Protein AF-F0WY70-F1 (afdb_monomer)

Foldseek 3Di:
DPPPLDAAPPPPDDDPVLVVLNCLLVVQQCVQLDDDPPDDDVCSNVVSSVVSVVSRVSSNVVVVVVVVVVPPPPPDPPPVPPDDD

pLDDT: mean 80.26, std 12.29, range [38.72, 93.25]

Solvent-accessible surface area (backbone atoms only — not comparable to full-atom values): 5294 Å² total; per-residue (Å²): 128,86,82,76,84,72,78,44,92,66,62,92,65,72,53,87,89,32,43,66,44,39,48,57,26,51,53,44,30,53,71,54,35,57,73,58,92,93,51,91,60,92,55,37,56,60,52,13,44,62,75,31,38,73,35,44,54,52,27,33,56,44,47,52,56,56,52,62,66,65,62,63,70,83,68,74,74,62,75,93,72,65,82,87,128

Nearest PDB structures (foldseek):
  8onz-assembly1_Lh  TM=3.486E-01  e=8.843E+00  Thermochaetoides thermophila DSM 1495

Organism: NCBI:txid890382

Mean predicted aligned error: 10.12 Å

Sequence (85 aa):
MAETYQLSEFFPRVTKECTKVANEFFDCFYTNGKQEKGVEDSDIGNRALQICEKSLRKYNQCIDQSASRREKALTRAPEAYRVRE

Secondary structure (DSSP, 8-state):
-----PPPTTTT---TTTHHHHHHHHHHHHHHHPPPTT---TTHHHHHHHHTHHHHHHHHHHHHHHHHHH----PPPPGGG----

Structure (mmCIF, N/CA/C/O backbone):
data_AF-F0WY70-F1
#
_entry.id   AF-F0WY70-F1
#
loop_
_atom_site.group_PDB
_atom_site.id
_atom_site.type_symbol
_atom_site.label_atom_id
_atom_site.label_alt_id
_atom_site.label_comp_id
_atom_site.label_asym_id
_atom_site.label_entity_id
_atom_site.label_seq_id
_atom_site.pdbx_PDB_ins_code
_atom_site.Cartn_x
_atom_site.Cartn_y
_atom_site.Cartn_z
_atom_site.occupancy
_atom_site.B_iso_or_equiv
_atom_site.auth_seq_id
_atom_site.auth_comp_id
_atom_site.auth_asym_id
_atom_site.auth_atom_id
_atom_site.pdbx_PDB_model_num
ATOM 1 N N . MET A 1 1 ? -21.290 3.068 -9.596 1.00 38.72 1 MET A N 1
ATOM 2 C CA . MET A 1 1 ? -20.349 1.957 -9.835 1.00 38.72 1 MET A CA 1
ATOM 3 C C . MET A 1 1 ? -19.557 1.821 -8.551 1.00 38.72 1 MET A C 1
ATOM 5 O O . MET A 1 1 ? -18.955 2.807 -8.162 1.00 38.72 1 MET A O 1
ATOM 9 N N . ALA A 1 2 ? -19.686 0.717 -7.813 1.00 44.31 2 ALA A N 1
ATOM 10 C CA . ALA A 1 2 ? -18.909 0.542 -6.588 1.00 44.31 2 ALA A CA 1
ATOM 11 C C . ALA A 1 2 ? -17.455 0.299 -7.004 1.00 44.31 2 ALA A C 1
ATOM 13 O O . ALA A 1 2 ? -17.154 -0.735 -7.595 1.00 44.31 2 ALA A O 1
ATOM 14 N N . GLU A 1 3 ? -16.590 1.287 -6.797 1.00 55.28 3 GLU A N 1
ATOM 15 C CA . GLU A 1 3 ? -15.156 1.152 -7.030 1.00 55.28 3 GLU A CA 1
ATOM 16 C C . GLU A 1 3 ? -14.625 0.096 -6.054 1.00 55.28 3 GLU A C 1
ATOM 18 O O . GLU A 1 3 ? -14.546 0.312 -4.847 1.00 55.28 3 GLU A O 1
ATOM 23 N N . THR A 1 4 ? -14.354 -1.105 -6.563 1.00 65.62 4 THR A N 1
ATOM 24 C CA . THR A 1 4 ? -13.786 -2.193 -5.770 1.00 65.62 4 THR A CA 1
ATOM 25 C C . THR A 1 4 ? -12.296 -1.938 -5.596 1.00 65.62 4 THR A C 1
ATOM 27 O O . THR A 1 4 ? -11.513 -2.085 -6.535 1.00 65.62 4 THR A O 1
ATOM 30 N N . TYR A 1 5 ? -11.899 -1.554 -4.385 1.00 76.31 5 TYR A N 1
ATOM 31 C CA . TYR A 1 5 ? -10.505 -1.343 -4.004 1.00 76.31 5 TYR A CA 1
ATOM 32 C C . TYR A 1 5 ? -9.785 -2.681 -3.846 1.00 76.31 5 TYR A C 1
ATOM 34 O O . TYR A 1 5 ? -9.631 -3.202 -2.746 1.00 76.31 5 TYR A O 1
ATOM 42 N N . GLN A 1 6 ? -9.380 -3.269 -4.969 1.00 80.50 6 GLN A N 1
ATOM 43 C CA . GLN A 1 6 ? -8.665 -4.539 -4.986 1.00 80.50 6 GLN A CA 1
ATOM 44 C C . GLN A 1 6 ? -7.152 -4.320 -4.915 1.00 80.50 6 GLN A C 1
ATOM 46 O O . GLN A 1 6 ? -6.580 -3.447 -5.575 1.00 80.50 6 GLN A O 1
ATOM 51 N N . LEU A 1 7 ? -6.496 -5.134 -4.093 1.00 83.19 7 LEU A N 1
ATOM 52 C CA . LEU A 1 7 ? -5.042 -5.246 -4.063 1.00 83.19 7 LEU A CA 1
ATOM 53 C C . LEU A 1 7 ? -4.561 -5.997 -5.310 1.00 83.19 7 LEU A C 1
ATOM 55 O O . LEU A 1 7 ? -5.277 -6.840 -5.847 1.00 83.19 7 LEU A O 1
ATOM 59 N N . SER A 1 8 ? -3.344 -5.693 -5.760 1.00 82.38 8 SER A N 1
ATOM 60 C CA . SER A 1 8 ? -2.685 -6.452 -6.826 1.00 82.38 8 SER A CA 1
ATOM 61 C C . SER A 1 8 ? -2.581 -7.936 -6.454 1.00 82.38 8 SER A C 1
ATOM 63 O O . SER A 1 8 ? -2.326 -8.273 -5.298 1.00 82.38 8 SER A O 1
ATOM 65 N N . GLU A 1 9 ? -2.697 -8.824 -7.441 1.00 82.19 9 GLU A N 1
ATOM 66 C CA . GLU A 1 9 ? -2.567 -10.283 -7.276 1.00 82.19 9 GLU A CA 1
ATOM 67 C C . GLU A 1 9 ? -1.210 -10.708 -6.693 1.00 82.19 9 GLU A C 1
ATOM 69 O O . GLU A 1 9 ? -1.061 -11.793 -6.134 1.00 82.19 9 GLU A O 1
ATOM 74 N N . PHE A 1 10 ? -0.206 -9.837 -6.791 1.00 78.62 10 PHE A N 1
ATOM 75 C CA . PHE A 1 10 ? 1.129 -10.073 -6.255 1.00 78.62 10 PHE A CA 1
ATOM 76 C C . PHE A 1 10 ? 1.296 -9.601 -4.802 1.00 78.62 10 PHE A C 1
ATOM 78 O O . PHE A 1 10 ? 2.383 -9.750 -4.239 1.00 78.62 10 PHE A O 1
ATOM 85 N N . PHE A 1 11 ? 0.265 -9.036 -4.173 1.00 78.12 11 PHE A N 1
ATOM 86 C CA . PHE A 1 11 ? 0.274 -8.689 -2.750 1.00 78.12 11 PHE A CA 1
ATOM 87 C C . PHE A 1 11 ? 0.506 -9.939 -1.870 1.00 78.12 11 PHE A C 1
ATOM 89 O O . PHE A 1 11 ? 0.013 -11.013 -2.210 1.00 78.12 11 PHE A O 1
ATOM 96 N N . PRO A 1 12 ? 1.232 -9.863 -0.732 1.00 74.44 12 PRO A N 1
ATOM 97 C CA . PRO A 1 12 ? 1.897 -8.711 -0.110 1.00 74.44 12 PRO A CA 1
ATOM 98 C C . PRO A 1 12 ? 3.359 -8.538 -0.556 1.00 74.44 12 PRO A C 1
ATOM 100 O O . PRO A 1 12 ? 4.217 -8.140 0.235 1.00 74.44 12 PRO A O 1
ATOM 103 N N . ARG A 1 13 ? 3.712 -8.878 -1.803 1.00 79.12 13 ARG A N 1
ATOM 104 C CA . ARG A 1 13 ? 5.094 -8.695 -2.261 1.00 79.12 13 ARG A CA 1
ATOM 105 C C . ARG A 1 13 ? 5.439 -7.212 -2.340 1.00 79.12 13 ARG A C 1
ATOM 107 O O . ARG A 1 13 ? 4.650 -6.382 -2.787 1.00 79.12 13 ARG A O 1
ATOM 114 N N . VAL A 1 14 ? 6.672 -6.911 -1.952 1.00 81.31 14 VAL A N 1
ATOM 115 C CA . VAL A 1 14 ? 7.292 -5.599 -2.111 1.00 81.31 14 VAL A CA 1
ATOM 116 C C . VAL A 1 14 ? 8.615 -5.814 -2.827 1.00 81.31 14 VAL A C 1
ATOM 118 O O . VAL A 1 14 ? 9.553 -6.399 -2.283 1.00 81.31 14 VAL A O 1
ATOM 121 N N . THR A 1 15 ? 8.683 -5.413 -4.093 1.00 82.31 15 THR A N 1
ATOM 122 C CA . THR A 1 15 ? 9.951 -5.384 -4.825 1.00 82.31 15 THR A CA 1
ATOM 123 C C . THR A 1 15 ? 10.776 -4.191 -4.352 1.00 82.31 15 THR A C 1
ATOM 125 O O . THR A 1 15 ? 10.226 -3.177 -3.927 1.00 82.31 15 THR A O 1
ATOM 128 N N . LYS A 1 16 ? 12.112 -4.296 -4.420 1.00 83.75 16 LYS A N 1
ATOM 129 C CA . LYS A 1 16 ? 13.026 -3.247 -3.923 1.00 83.75 16 LYS A CA 1
ATOM 130 C C . LYS A 1 16 ? 12.738 -1.867 -4.530 1.00 83.75 16 LYS A C 1
ATOM 132 O O . LYS A 1 16 ? 12.938 -0.857 -3.866 1.00 83.75 16 LYS A O 1
ATOM 137 N N . GLU A 1 17 ? 12.262 -1.843 -5.772 1.00 84.94 17 GLU A N 1
ATOM 138 C CA . GLU A 1 17 ? 11.906 -0.632 -6.519 1.00 84.94 17 GLU A CA 1
ATOM 139 C C . GLU A 1 17 ? 10.593 -0.004 -6.018 1.00 84.94 17 GLU A C 1
ATOM 141 O O . GLU A 1 17 ? 10.437 1.214 -6.046 1.00 84.94 17 GLU A O 1
ATOM 146 N N . CYS A 1 18 ? 9.681 -0.819 -5.482 1.00 89.44 18 CYS A N 1
ATOM 147 C CA . CYS A 1 18 ? 8.370 -0.390 -5.001 1.00 89.44 18 CYS A CA 1
ATOM 148 C C . CYS A 1 18 ? 8.310 -0.162 -3.485 1.00 89.44 18 CYS A C 1
ATOM 150 O O . CYS A 1 18 ? 7.258 0.212 -2.973 1.00 89.44 18 CYS A O 1
ATOM 152 N N . THR A 1 19 ? 9.415 -0.335 -2.753 1.00 88.94 19 THR A N 1
ATOM 153 C CA . THR A 1 19 ? 9.455 -0.199 -1.285 1.00 88.94 19 THR A CA 1
ATOM 154 C C . THR A 1 19 ? 8.922 1.144 -0.793 1.00 88.94 19 THR A C 1
ATOM 156 O O . THR A 1 19 ? 8.182 1.187 0.184 1.00 88.94 19 THR A O 1
ATOM 159 N N . LYS A 1 20 ? 9.257 2.247 -1.473 1.00 90.31 20 LYS A N 1
ATOM 160 C CA . LYS A 1 20 ? 8.818 3.585 -1.056 1.00 90.31 20 LYS A CA 1
ATOM 161 C C . LYS A 1 20 ? 7.293 3.732 -1.132 1.00 90.31 20 LYS A C 1
ATOM 163 O O . LYS A 1 20 ? 6.668 4.065 -0.132 1.00 90.31 20 LYS A O 1
ATOM 168 N N . VAL A 1 21 ? 6.707 3.402 -2.287 1.00 91.25 21 VAL A N 1
ATOM 169 C CA . VAL A 1 21 ? 5.250 3.482 -2.496 1.00 91.25 21 VAL A CA 1
ATOM 170 C C . VAL A 1 21 ? 4.488 2.445 -1.670 1.00 91.25 21 VAL A C 1
ATOM 172 O O . VAL A 1 21 ? 3.373 2.713 -1.232 1.00 91.25 21 VAL A O 1
ATOM 175 N N . ALA A 1 22 ? 5.096 1.283 -1.412 1.00 89.69 22 ALA A N 1
ATOM 176 C CA . ALA A 1 22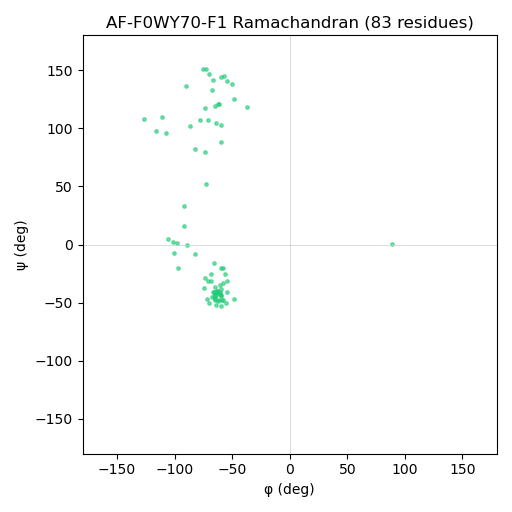 ? 4.544 0.271 -0.522 1.00 89.69 22 ALA A CA 1
ATOM 177 C C . ALA A 1 22 ? 4.473 0.780 0.920 1.00 89.69 22 ALA A C 1
ATOM 179 O O . ALA A 1 22 ? 3.418 0.683 1.535 1.00 89.69 22 ALA A O 1
ATOM 180 N N . ASN A 1 23 ? 5.549 1.378 1.440 1.00 92.06 23 ASN A N 1
ATOM 181 C CA . ASN A 1 23 ? 5.555 1.945 2.788 1.00 92.06 23 ASN A CA 1
ATOM 182 C C . ASN A 1 23 ? 4.506 3.054 2.944 1.00 92.06 23 ASN A C 1
ATOM 184 O O . ASN A 1 23 ? 3.785 3.053 3.932 1.00 92.06 23 ASN A O 1
ATOM 188 N N . GLU A 1 24 ? 4.360 3.947 1.960 1.00 92.38 24 GLU A N 1
ATOM 189 C CA . GLU A 1 24 ? 3.310 4.982 1.976 1.00 92.38 24 GLU A CA 1
ATOM 190 C C . GLU A 1 24 ? 1.892 4.384 2.037 1.00 92.38 24 GLU A C 1
ATOM 192 O O . GLU A 1 24 ? 1.016 4.916 2.719 1.00 92.38 24 GLU A O 1
ATOM 197 N N . PHE A 1 25 ? 1.648 3.274 1.332 1.00 92.19 25 PHE A N 1
ATOM 198 C CA . PHE A 1 25 ? 0.370 2.564 1.397 1.00 92.19 25 PHE A CA 1
ATOM 199 C C . PHE A 1 25 ? 0.168 1.863 2.745 1.00 92.19 25 PHE A C 1
ATOM 201 O O . PHE A 1 25 ? -0.870 2.055 3.375 1.00 92.19 25 PHE A O 1
ATOM 208 N N . PHE A 1 26 ? 1.148 1.080 3.201 1.00 90.94 26 PHE A N 1
ATOM 209 C CA . PHE A 1 26 ? 1.041 0.307 4.438 1.00 90.94 26 PHE A CA 1
ATOM 210 C C . PHE A 1 26 ? 0.932 1.190 5.679 1.00 90.94 26 PHE A C 1
ATOM 212 O O . PHE A 1 26 ? 0.174 0.851 6.581 1.00 90.94 26 PHE A O 1
ATOM 219 N N . ASP A 1 27 ? 1.627 2.325 5.720 1.00 93.25 27 ASP A N 1
ATOM 220 C CA . ASP A 1 27 ? 1.544 3.278 6.830 1.00 93.25 27 ASP A CA 1
ATOM 221 C C . ASP A 1 27 ? 0.147 3.916 6.921 1.00 93.25 27 ASP A C 1
ATOM 223 O O . ASP A 1 27 ? -0.480 3.939 7.985 1.00 93.25 27 ASP A O 1
ATOM 227 N N . CYS A 1 28 ? -0.405 4.319 5.771 1.00 91.94 28 CYS A N 1
ATOM 228 C CA . CYS A 1 28 ? -1.776 4.814 5.679 1.00 91.94 28 CYS A CA 1
ATOM 229 C C . CYS A 1 28 ? -2.791 3.738 6.092 1.00 91.94 28 CYS A C 1
ATOM 231 O O . CYS A 1 28 ? -3.687 4.004 6.898 1.00 91.94 28 CYS A O 1
ATOM 233 N N . PHE A 1 29 ? -2.642 2.517 5.568 1.00 91.62 29 PHE A N 1
ATOM 234 C CA . PHE A 1 29 ? -3.551 1.411 5.852 1.00 91.62 29 PHE A CA 1
ATOM 235 C C . PHE A 1 29 ? -3.487 0.994 7.322 1.00 91.62 29 PHE A C 1
ATOM 237 O O . PHE A 1 29 ? -4.521 0.771 7.937 1.00 91.62 29 PHE A O 1
ATOM 244 N N . TYR A 1 30 ? -2.297 0.944 7.919 1.00 90.94 30 TYR A N 1
ATOM 245 C CA . TYR A 1 30 ? -2.136 0.634 9.336 1.00 90.94 30 TYR A CA 1
ATOM 246 C C . TYR A 1 30 ? -2.752 1.717 10.224 1.00 90.94 30 TYR A C 1
ATOM 248 O O . TYR A 1 30 ? -3.415 1.402 11.205 1.00 90.94 30 TYR A O 1
ATOM 256 N N . THR A 1 31 ? -2.587 2.991 9.868 1.00 91.75 31 THR A N 1
ATOM 257 C CA . THR A 1 31 ? -3.143 4.102 10.649 1.00 91.75 31 THR A CA 1
ATOM 258 C C . THR A 1 31 ? -4.673 4.115 10.627 1.00 91.75 31 THR A C 1
ATOM 260 O O . THR A 1 31 ? -5.292 4.336 11.663 1.00 91.75 31 THR A O 1
ATOM 263 N N . ASN A 1 32 ? -5.290 3.845 9.471 1.00 89.19 32 ASN A N 1
ATOM 264 C CA . ASN A 1 32 ? -6.746 3.945 9.293 1.00 89.19 32 ASN A CA 1
ATOM 265 C C . ASN A 1 32 ? -7.491 2.607 9.443 1.00 89.19 32 ASN A C 1
ATOM 267 O O . ASN A 1 32 ? -8.696 2.601 9.664 1.00 89.19 32 ASN A O 1
ATOM 271 N N . GLY A 1 33 ? -6.793 1.480 9.300 1.00 86.25 33 GLY A N 1
ATOM 272 C CA . GLY A 1 33 ? -7.342 0.121 9.360 1.00 86.25 33 GLY A CA 1
ATOM 273 C C . GLY A 1 33 ? -7.100 -0.585 10.691 1.00 86.25 33 GLY A C 1
ATOM 274 O O . GLY A 1 33 ? -7.452 -1.754 10.845 1.00 86.25 33 GLY A O 1
ATOM 275 N N . LYS A 1 34 ? -6.472 0.090 11.660 1.00 87.06 34 LYS A N 1
ATOM 276 C CA . LYS A 1 34 ? -6.233 -0.472 12.987 1.00 87.06 34 LYS A CA 1
ATOM 277 C C . LYS A 1 34 ? -7.532 -0.517 13.781 1.00 87.06 34 LYS A C 1
ATOM 279 O O . LYS A 1 34 ? -8.091 0.517 14.130 1.00 87.06 34 LYS A O 1
ATOM 284 N N . GLN A 1 35 ? -7.955 -1.726 14.129 1.00 85.00 35 GLN A N 1
ATOM 285 C CA . GLN A 1 35 ? -9.064 -1.927 15.052 1.00 85.00 35 GLN A CA 1
ATOM 286 C C . GLN A 1 35 ? -8.690 -1.468 16.460 1.00 85.00 35 GLN A C 1
ATOM 288 O O . GLN A 1 35 ? -7.623 -1.801 16.992 1.00 85.00 35 GLN A O 1
ATOM 293 N N . GLU A 1 36 ? -9.591 -0.713 17.077 1.00 82.25 36 GLU A N 1
ATOM 294 C CA . GLU A 1 36 ? -9.489 -0.382 18.489 1.00 82.25 36 GLU A CA 1
ATOM 295 C C . GLU A 1 36 ? -9.761 -1.621 19.349 1.00 82.25 36 GLU A C 1
ATOM 297 O O . GLU A 1 36 ? -10.537 -2.511 18.990 1.00 82.25 36 GLU A O 1
ATOM 302 N N . LYS A 1 37 ? -9.090 -1.712 20.503 1.00 79.94 37 LYS A N 1
ATOM 303 C CA . LYS A 1 37 ? -9.237 -2.871 21.390 1.00 79.94 37 LYS A CA 1
ATOM 304 C C . LYS A 1 37 ? -10.688 -2.990 21.856 1.00 79.94 37 LYS A C 1
ATOM 306 O O . LYS A 1 37 ? -11.192 -2.095 22.524 1.00 79.94 37 LYS A O 1
ATOM 311 N N . GLY A 1 38 ? -11.312 -4.128 21.561 1.00 80.94 38 GLY A N 1
ATOM 312 C CA . GLY A 1 38 ? -12.684 -4.431 21.976 1.00 80.94 38 GLY A CA 1
ATOM 313 C C . GLY A 1 38 ? -13.767 -3.968 21.000 1.00 80.94 38 GLY A C 1
ATOM 314 O O . GLY A 1 38 ? -14.937 -4.210 21.278 1.00 80.94 38 GLY A O 1
ATOM 315 N N . VAL A 1 39 ? -13.402 -3.356 19.866 1.00 80.31 39 VAL A N 1
ATOM 316 C CA . VAL A 1 39 ? -14.339 -3.006 18.791 1.00 80.31 39 VAL A CA 1
ATOM 317 C C . VAL A 1 39 ? -14.056 -3.890 17.578 1.00 80.31 39 VAL A C 1
ATOM 319 O O . VAL A 1 39 ? -13.030 -3.761 16.904 1.00 80.31 39 VAL A O 1
ATOM 322 N N . GLU A 1 40 ? -14.974 -4.814 17.304 1.00 82.31 40 GLU A N 1
ATOM 323 C CA . GLU A 1 40 ? -14.951 -5.584 16.066 1.00 82.31 40 GLU A CA 1
ATOM 324 C C . GLU A 1 40 ? -15.701 -4.802 14.989 1.00 82.31 40 GLU A C 1
ATOM 326 O O . GLU A 1 40 ? -16.927 -4.744 14.979 1.00 82.31 40 GLU A O 1
ATOM 331 N N . ASP A 1 41 ? -14.945 -4.154 14.108 1.00 83.06 41 ASP A N 1
ATOM 332 C CA . ASP A 1 41 ? -15.486 -3.449 12.958 1.00 83.06 41 ASP A CA 1
ATOM 333 C C . ASP A 1 41 ? -14.963 -4.135 11.702 1.00 83.06 41 ASP A C 1
ATOM 335 O O . ASP A 1 41 ? -13.822 -3.934 11.283 1.00 83.06 41 ASP A O 1
ATOM 339 N N . SER A 1 42 ? -15.793 -5.008 11.132 1.00 82.62 42 SER A N 1
ATOM 340 C CA . SER A 1 42 ? -15.421 -5.825 9.975 1.00 82.62 42 SER A CA 1
ATOM 341 C C . SER A 1 42 ? -15.177 -4.993 8.708 1.00 82.62 42 SER A C 1
ATOM 343 O O . SER A 1 42 ? -14.576 -5.495 7.762 1.00 82.62 42 SER A O 1
ATOM 345 N N . ASP A 1 43 ? -15.623 -3.731 8.677 1.00 86.38 43 ASP A N 1
ATOM 346 C CA . ASP A 1 43 ? -15.532 -2.853 7.507 1.00 86.38 43 ASP A CA 1
A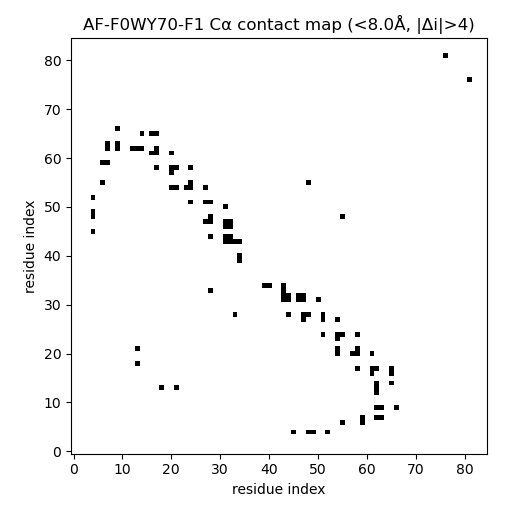TOM 347 C C . ASP A 1 43 ? -14.370 -1.848 7.587 1.00 86.38 43 ASP A C 1
ATOM 349 O O . ASP A 1 43 ? -14.059 -1.161 6.613 1.00 86.38 43 ASP A O 1
ATOM 353 N N . ILE A 1 44 ? -13.669 -1.768 8.722 1.00 88.25 44 ILE A N 1
ATOM 354 C CA . ILE A 1 44 ? -12.556 -0.830 8.916 1.00 88.25 44 ILE A CA 1
ATOM 355 C C . ILE A 1 44 ? -11.448 -1.028 7.875 1.00 88.25 44 ILE A C 1
ATOM 357 O O . ILE A 1 44 ? -10.849 -0.060 7.415 1.00 88.25 44 ILE A O 1
ATOM 361 N N . GLY A 1 45 ? -11.227 -2.273 7.438 1.00 85.75 45 GLY A N 1
ATOM 362 C CA . GLY A 1 45 ? -10.291 -2.592 6.365 1.00 85.75 45 GLY A CA 1
ATOM 363 C C . GLY A 1 45 ? -10.725 -1.996 5.024 1.00 85.75 45 GLY A C 1
ATOM 364 O O . GLY A 1 45 ? -9.915 -1.364 4.349 1.00 85.75 45 GLY A O 1
ATOM 365 N N . ASN A 1 46 ? -12.005 -2.118 4.660 1.00 87.81 46 ASN A N 1
ATOM 366 C CA . ASN A 1 46 ? -12.539 -1.536 3.423 1.00 87.81 46 ASN A CA 1
ATOM 367 C C . ASN A 1 46 ? -12.475 -0.006 3.453 1.00 87.81 46 ASN A C 1
ATOM 369 O O . ASN A 1 46 ? -12.047 0.616 2.478 1.00 87.81 46 ASN A O 1
ATOM 373 N N . ARG A 1 47 ? -12.818 0.604 4.592 1.00 88.88 47 ARG A N 1
ATOM 374 C CA . ARG A 1 47 ? -12.701 2.056 4.788 1.00 88.88 47 ARG A CA 1
ATOM 375 C C . ARG A 1 47 ? -11.254 2.529 4.708 1.00 88.88 47 ARG A C 1
ATOM 377 O O . ARG A 1 47 ? -10.976 3.541 4.071 1.00 88.88 47 ARG A O 1
ATOM 384 N N . ALA A 1 48 ? -10.313 1.782 5.278 1.00 90.50 48 ALA A N 1
ATOM 385 C CA . ALA A 1 48 ? -8.894 2.091 5.152 1.00 90.50 48 ALA A CA 1
ATOM 386 C C . ALA A 1 48 ? -8.416 2.009 3.692 1.00 90.50 48 ALA A C 1
ATOM 388 O O . ALA A 1 48 ? -7.668 2.880 3.251 1.00 90.50 48 ALA A O 1
ATOM 389 N N . LEU A 1 49 ? -8.882 1.026 2.911 1.00 89.19 49 LEU A N 1
ATOM 390 C CA . LEU A 1 49 ? -8.579 0.941 1.476 1.00 89.19 49 LEU A CA 1
ATOM 391 C C . LEU A 1 49 ? -9.139 2.136 0.689 1.00 89.19 49 LEU A C 1
ATOM 393 O O . LEU A 1 49 ? -8.439 2.662 -0.175 1.00 89.19 49 LEU A O 1
ATOM 397 N N . GLN A 1 50 ? -10.350 2.595 1.021 1.00 90.12 50 GLN A N 1
ATOM 398 C CA . GLN A 1 50 ? -10.960 3.797 0.438 1.00 90.12 50 GLN A CA 1
ATOM 399 C C . GLN A 1 50 ? -10.144 5.058 0.744 1.00 90.12 50 GLN A C 1
ATOM 401 O O . GLN A 1 50 ? -9.804 5.825 -0.155 1.00 90.12 50 GLN A O 1
ATOM 406 N N . ILE A 1 51 ? -9.774 5.256 2.011 1.00 90.62 51 ILE A N 1
ATOM 407 C CA . ILE A 1 51 ? -8.987 6.418 2.449 1.00 90.62 51 ILE A CA 1
ATOM 408 C C . ILE A 1 51 ? -7.605 6.414 1.781 1.00 90.62 51 ILE A C 1
ATOM 410 O O . ILE A 1 51 ? -7.113 7.450 1.326 1.00 90.62 51 ILE A O 1
ATOM 414 N N . CYS A 1 52 ? -6.988 5.237 1.678 1.00 91.88 52 CYS A N 1
ATOM 415 C CA . CYS A 1 52 ? -5.643 5.061 1.145 1.00 91.88 52 CYS A CA 1
ATOM 416 C C . CYS A 1 52 ? -5.606 4.773 -0.366 1.0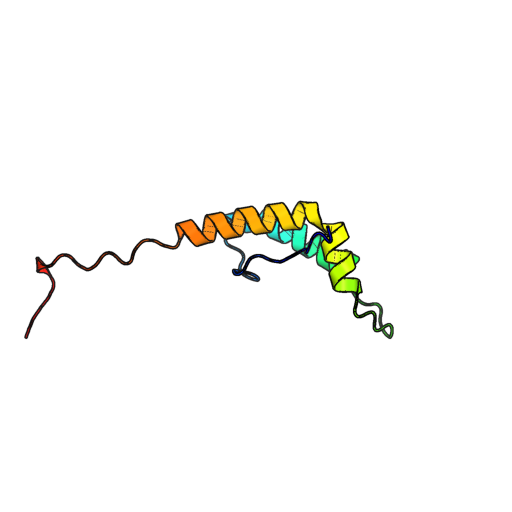0 91.88 52 CYS A C 1
ATOM 418 O O . CYS A 1 52 ? -4.554 4.372 -0.874 1.00 91.88 52 CYS A O 1
ATOM 420 N N . GLU A 1 53 ? -6.697 5.018 -1.107 1.00 91.06 53 GLU A N 1
ATOM 421 C CA . GLU A 1 53 ? -6.826 4.722 -2.545 1.00 91.06 53 GLU A CA 1
ATOM 422 C C . GLU A 1 53 ? -5.626 5.223 -3.360 1.00 91.06 53 GLU A C 1
ATOM 424 O O . GLU A 1 53 ? -5.084 4.514 -4.210 1.00 91.06 53 GLU A O 1
ATOM 429 N N . LYS A 1 54 ? -5.204 6.469 -3.126 1.00 90.50 54 LYS A N 1
ATOM 430 C CA . LYS A 1 54 ? -4.134 7.094 -3.917 1.00 90.50 54 LYS A CA 1
ATOM 431 C C . LYS A 1 54 ? -2.816 6.333 -3.783 1.00 90.50 54 LYS A C 1
ATOM 433 O O . LYS A 1 54 ? -2.108 6.150 -4.774 1.00 90.50 54 LYS A O 1
ATOM 438 N N . SER A 1 55 ? -2.492 5.897 -2.570 1.00 90.19 55 SER A N 1
ATOM 439 C CA . SER A 1 55 ? -1.288 5.116 -2.283 1.00 90.19 55 SER A CA 1
ATOM 440 C C . SER A 1 55 ? -1.441 3.677 -2.776 1.00 90.19 55 SER A C 1
ATOM 442 O O . SER A 1 55 ? -0.503 3.136 -3.359 1.00 90.19 55 SER A O 1
ATOM 444 N N . LEU A 1 56 ? -2.641 3.100 -2.649 1.00 90.00 56 LEU A N 1
ATOM 445 C CA . LEU A 1 56 ? -2.990 1.777 -3.169 1.00 90.00 56 LEU A CA 1
ATOM 446 C C . LEU A 1 56 ? -2.791 1.691 -4.688 1.00 90.00 56 LEU A C 1
ATOM 448 O O . LEU A 1 56 ? -2.133 0.772 -5.169 1.00 90.00 56 LEU A O 1
ATOM 452 N N . ARG A 1 57 ? -3.288 2.673 -5.454 1.00 90.62 57 ARG A N 1
ATOM 453 C CA . ARG A 1 57 ? -3.114 2.720 -6.917 1.00 90.62 57 ARG A CA 1
ATOM 454 C C . ARG A 1 57 ? -1.637 2.761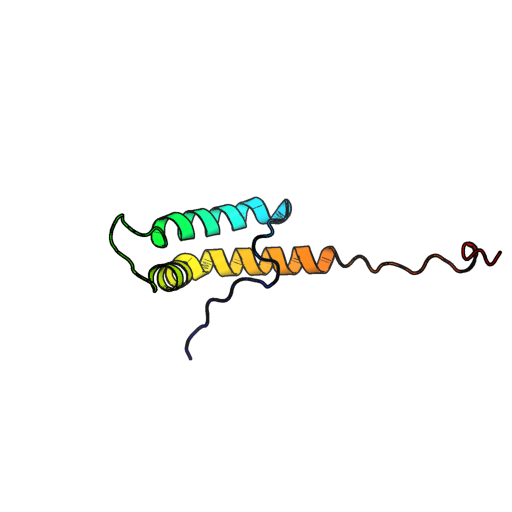 -7.315 1.00 90.62 57 ARG A C 1
ATOM 456 O O . ARG A 1 57 ? -1.229 2.021 -8.206 1.00 90.62 57 ARG A O 1
ATOM 463 N N . LYS A 1 58 ? -0.828 3.587 -6.641 1.00 90.69 58 LYS A N 1
ATOM 464 C CA . LYS A 1 58 ? 0.622 3.682 -6.893 1.00 90.69 58 LYS A CA 1
ATOM 465 C C . LYS A 1 58 ? 1.349 2.380 -6.562 1.00 90.69 58 LYS A C 1
ATOM 467 O O . LYS A 1 58 ? 2.208 1.950 -7.329 1.00 90.69 58 LYS A O 1
ATOM 472 N N . TYR A 1 59 ? 1.003 1.764 -5.433 1.00 90.62 59 TYR A N 1
ATOM 473 C CA . TYR A 1 59 ? 1.540 0.469 -5.031 1.00 90.62 59 TYR A CA 1
ATOM 474 C C . TYR A 1 59 ? 1.206 -0.606 -6.071 1.00 90.62 59 TYR A C 1
ATOM 476 O O . TYR A 1 59 ? 2.121 -1.237 -6.599 1.00 90.62 59 TYR A O 1
ATOM 484 N N . ASN A 1 60 ? -0.075 -0.747 -6.427 1.00 89.75 60 ASN A N 1
ATOM 485 C CA . ASN A 1 60 ? -0.539 -1.728 -7.405 1.00 89.75 60 ASN A CA 1
ATOM 486 C C . ASN A 1 60 ? 0.159 -1.540 -8.755 1.00 89.75 60 ASN A C 1
ATOM 488 O O . ASN A 1 60 ? 0.696 -2.500 -9.294 1.00 89.75 60 ASN A O 1
ATOM 492 N N . GLN A 1 61 ? 0.231 -0.306 -9.261 1.00 89.88 61 GLN A N 1
ATOM 493 C CA . GLN A 1 61 ? 0.900 -0.007 -10.528 1.00 89.88 61 GLN A CA 1
ATOM 494 C C . GLN A 1 61 ? 2.386 -0.392 -10.507 1.00 89.88 61 GLN A C 1
ATOM 496 O O . GLN A 1 61 ? 2.892 -0.960 -11.472 1.00 89.88 61 GLN A O 1
ATOM 501 N N . CYS A 1 62 ? 3.096 -0.086 -9.420 1.00 89.44 62 CYS A N 1
ATOM 502 C CA . CYS A 1 62 ? 4.517 -0.402 -9.312 1.00 89.44 62 CYS A CA 1
ATOM 503 C C . CYS A 1 62 ? 4.750 -1.916 -9.234 1.00 89.44 62 CYS A C 1
ATOM 505 O O . CYS A 1 62 ? 5.621 -2.459 -9.919 1.00 89.44 62 CYS A O 1
ATOM 507 N N . ILE A 1 63 ? 3.959 -2.605 -8.411 1.00 88.38 63 ILE A N 1
ATOM 508 C CA . ILE A 1 63 ? 4.084 -4.045 -8.218 1.00 88.38 63 ILE A CA 1
ATOM 509 C C . ILE A 1 63 ? 3.760 -4.802 -9.495 1.00 88.38 63 ILE A C 1
ATOM 511 O O . ILE A 1 63 ? 4.570 -5.643 -9.877 1.00 88.38 63 ILE A O 1
ATOM 515 N N . ASP A 1 64 ? 2.666 -4.459 -10.170 1.00 86.88 64 ASP A N 1
ATOM 516 C CA . ASP A 1 64 ? 2.262 -5.058 -11.441 1.00 86.88 64 ASP A CA 1
ATOM 517 C C . ASP A 1 64 ? 3.383 -4.943 -12.485 1.00 86.88 64 ASP A C 1
ATOM 519 O O . ASP A 1 64 ? 3.891 -5.948 -12.980 1.00 86.88 64 ASP A O 1
ATOM 523 N N . GLN A 1 65 ? 3.931 -3.737 -12.672 1.00 86.31 65 GLN A N 1
ATOM 524 C CA . GLN A 1 65 ? 5.069 -3.517 -13.572 1.00 86.31 65 GLN A CA 1
ATOM 525 C C . GLN A 1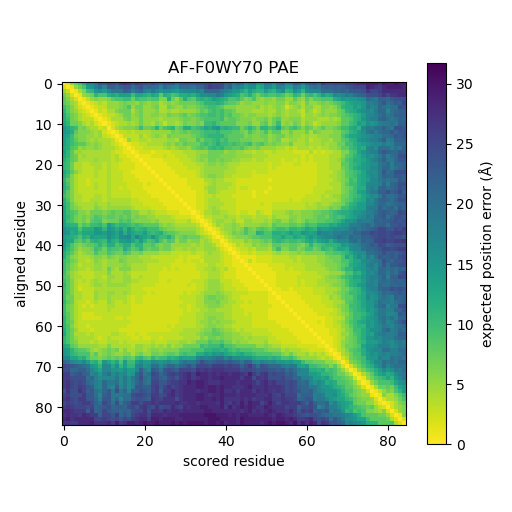 65 ? 6.320 -4.311 -13.174 1.00 86.31 65 GLN A C 1
ATOM 527 O O . GLN A 1 65 ? 7.041 -4.833 -14.032 1.00 86.31 65 GLN A O 1
ATOM 532 N N . SER A 1 66 ? 6.619 -4.384 -11.876 1.00 84.25 66 SER A N 1
ATOM 533 C CA . SER A 1 66 ? 7.789 -5.113 -11.382 1.00 84.25 66 SER A CA 1
ATOM 534 C C . SER A 1 66 ? 7.623 -6.633 -11.501 1.00 84.25 66 SER A C 1
ATOM 536 O O . SER A 1 66 ? 8.605 -7.348 -11.724 1.00 84.25 66 SER A O 1
ATOM 538 N N . ALA A 1 67 ? 6.388 -7.124 -11.388 1.00 76.75 67 ALA A N 1
ATOM 539 C CA . ALA A 1 67 ? 6.034 -8.523 -11.538 1.00 76.75 67 ALA A CA 1
ATOM 540 C C . ALA A 1 67 ? 6.122 -8.950 -13.007 1.00 76.75 67 ALA A C 1
ATOM 542 O O . ALA A 1 67 ? 6.822 -9.922 -13.291 1.00 76.75 67 ALA A O 1
ATOM 543 N N . SER A 1 68 ? 5.569 -8.162 -13.938 1.00 72.44 68 SER A N 1
ATOM 544 C CA . SER A 1 68 ? 5.694 -8.412 -15.382 1.00 72.44 68 SER A CA 1
ATOM 545 C C . SER A 1 68 ? 7.154 -8.402 -15.854 1.00 72.44 68 SER A C 1
ATOM 547 O O . SER A 1 68 ? 7.543 -9.192 -16.708 1.00 72.44 68 SER A O 1
ATOM 549 N N . ARG A 1 69 ? 8.028 -7.564 -15.271 1.00 67.31 69 ARG A N 1
ATOM 550 C CA . ARG A 1 69 ? 9.474 -7.581 -15.597 1.00 67.31 69 ARG A CA 1
ATOM 551 C C . ARG A 1 69 ? 10.202 -8.841 -15.134 1.00 67.31 69 ARG A C 1
ATOM 553 O O . ARG A 1 69 ? 11.261 -9.163 -15.679 1.00 67.31 69 ARG A O 1
ATOM 560 N N . ARG A 1 70 ? 9.699 -9.525 -14.103 1.00 59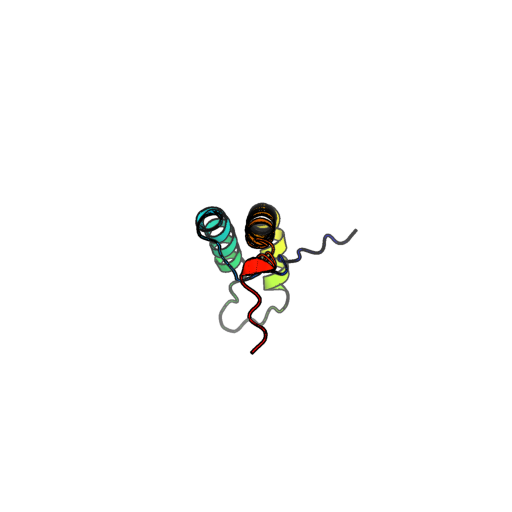.47 70 ARG A N 1
ATOM 561 C CA . ARG A 1 70 ? 10.295 -10.771 -13.596 1.00 5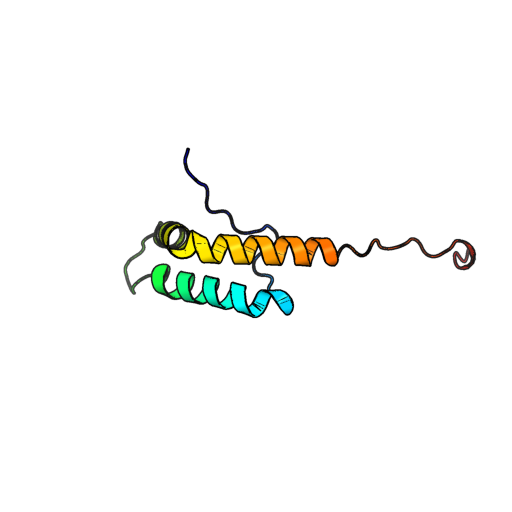9.47 70 ARG A CA 1
ATOM 562 C C . ARG A 1 70 ? 9.884 -12.000 -14.388 1.00 59.47 70 ARG A C 1
ATOM 564 O O . ARG A 1 70 ? 10.537 -13.030 -14.228 1.00 59.47 70 ARG A O 1
ATOM 571 N N . GLU A 1 71 ? 8.934 -11.872 -15.306 1.00 56.47 71 GLU A N 1
ATOM 572 C CA . GLU A 1 71 ? 8.689 -12.840 -16.373 1.00 56.47 71 GLU A CA 1
ATOM 573 C C . GLU A 1 71 ? 9.804 -12.760 -17.426 1.00 56.47 71 GLU A C 1
ATOM 575 O O . GLU A 1 71 ? 9.573 -12.621 -18.626 1.00 56.47 71 GLU A O 1
ATOM 580 N N . LYS A 1 72 ? 11.067 -12.849 -16.986 1.00 55.88 72 LYS A N 1
ATOM 581 C CA . LYS A 1 72 ? 12.128 -13.276 -17.887 1.00 55.88 72 LYS A CA 1
ATOM 582 C C . LYS A 1 72 ? 11.719 -14.666 -18.328 1.00 55.88 72 LYS A C 1
ATOM 584 O O . LYS A 1 72 ? 11.822 -15.608 -17.543 1.00 55.88 72 LYS A O 1
ATOM 589 N N . ALA A 1 73 ? 11.200 -14.736 -19.553 1.00 56.84 73 ALA A N 1
ATOM 590 C CA . ALA A 1 73 ? 10.907 -15.962 -20.259 1.00 56.84 73 ALA A CA 1
ATOM 591 C C . ALA A 1 73 ? 12.007 -16.957 -19.908 1.00 56.84 73 ALA A C 1
ATOM 593 O O . ALA A 1 73 ? 13.187 -16.672 -20.131 1.00 56.84 73 ALA A O 1
ATOM 594 N N . LEU A 1 74 ? 11.627 -18.073 -19.284 1.00 61.06 74 LEU A N 1
ATOM 595 C CA . LEU A 1 74 ? 12.500 -19.227 -19.158 1.00 61.06 74 LEU A CA 1
ATOM 596 C C . LEU A 1 74 ? 12.820 -19.632 -20.596 1.00 61.06 74 LEU A C 1
ATOM 598 O O . LEU A 1 74 ? 12.064 -20.364 -21.234 1.00 61.06 74 LEU A O 1
ATOM 602 N N . THR A 1 75 ? 13.869 -19.045 -21.166 1.00 64.56 75 THR A N 1
ATOM 603 C CA . THR A 1 75 ? 14.282 -19.343 -22.522 1.00 64.56 75 THR A CA 1
ATOM 604 C C . THR A 1 75 ? 14.706 -20.793 -22.497 1.00 64.56 75 THR A C 1
ATOM 606 O O . THR A 1 75 ? 15.580 -21.200 -21.729 1.00 64.56 75 THR A O 1
ATOM 609 N N . ARG A 1 76 ? 14.013 -21.604 -23.298 1.00 65.00 76 ARG A N 1
ATOM 610 C CA . ARG A 1 76 ? 14.393 -22.991 -23.537 1.00 65.00 76 ARG A CA 1
ATOM 611 C C . ARG A 1 76 ? 15.885 -22.992 -23.859 1.00 65.00 76 ARG A C 1
ATOM 613 O O . ARG A 1 76 ? 16.306 -22.243 -24.741 1.00 65.00 76 ARG A O 1
ATOM 620 N N . ALA A 1 77 ? 16.664 -23.783 -23.121 1.00 69.94 77 ALA A N 1
ATOM 621 C CA . ALA A 1 77 ? 18.091 -23.901 -23.381 1.00 69.94 77 ALA A CA 1
ATOM 622 C C . ALA A 1 77 ? 18.309 -24.184 -24.881 1.00 69.94 77 ALA A C 1
ATOM 624 O O . ALA A 1 77 ? 17.528 -24.952 -25.462 1.00 69.94 77 ALA A O 1
ATOM 625 N N . PRO A 1 78 ? 19.306 -23.545 -25.521 1.00 69.56 78 PRO A N 1
ATOM 626 C CA . PRO A 1 78 ? 19.586 -23.766 -26.932 1.00 69.56 78 PRO A CA 1
ATOM 627 C C . PRO A 1 78 ? 19.792 -25.261 -27.190 1.00 69.56 78 PRO A C 1
ATOM 629 O O . PRO A 1 78 ? 20.388 -25.968 -26.377 1.00 69.56 78 PRO A O 1
ATOM 632 N N . GLU A 1 79 ? 19.279 -25.740 -28.323 1.00 65.56 79 GLU A N 1
ATOM 633 C CA . GLU A 1 79 ? 19.178 -27.171 -28.649 1.00 65.56 79 GLU A CA 1
ATOM 634 C C . GLU A 1 79 ? 20.531 -27.906 -28.592 1.00 65.56 79 GLU A C 1
ATOM 636 O O . GLU A 1 79 ? 20.576 -29.087 -28.264 1.00 65.56 79 GLU 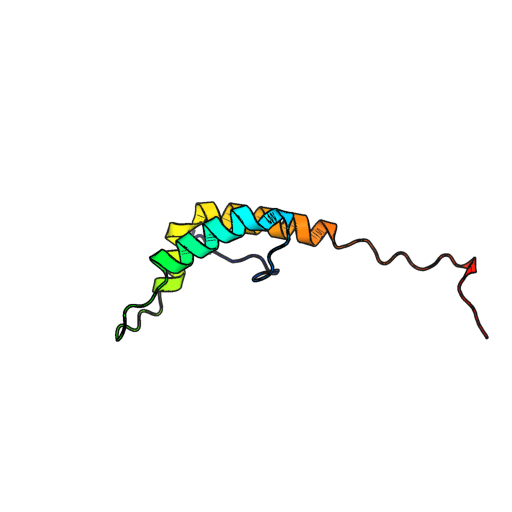A O 1
ATOM 641 N N . ALA A 1 80 ? 21.635 -27.172 -28.777 1.00 70.50 80 ALA A N 1
ATOM 642 C CA . ALA A 1 80 ? 23.012 -27.646 -28.638 1.00 70.50 80 ALA A CA 1
ATOM 643 C C . ALA A 1 80 ? 23.376 -28.197 -27.243 1.00 70.50 80 ALA A C 1
ATOM 645 O O . ALA A 1 80 ? 24.345 -28.938 -27.121 1.00 70.50 80 ALA A O 1
ATOM 646 N N . TYR A 1 81 ? 22.623 -27.846 -26.196 1.00 64.44 81 TYR A N 1
ATOM 647 C CA . TYR A 1 81 ? 22.842 -28.314 -24.820 1.00 64.44 81 TYR A CA 1
ATOM 648 C C . TYR A 1 81 ? 21.821 -29.364 -24.360 1.00 64.44 81 TYR A C 1
ATOM 650 O O . TYR A 1 81 ? 21.823 -29.768 -23.195 1.00 64.44 81 TYR A O 1
ATOM 658 N N . ARG A 1 82 ? 20.922 -29.819 -25.243 1.00 68.75 82 ARG A N 1
ATOM 659 C CA . ARG A 1 82 ? 19.932 -30.845 -24.906 1.00 68.75 82 ARG A CA 1
ATOM 660 C C . ARG A 1 82 ? 20.565 -32.233 -25.012 1.00 68.75 82 ARG A C 1
ATOM 662 O O . ARG A 1 82 ? 20.406 -32.914 -26.020 1.00 68.75 82 ARG A O 1
ATOM 669 N N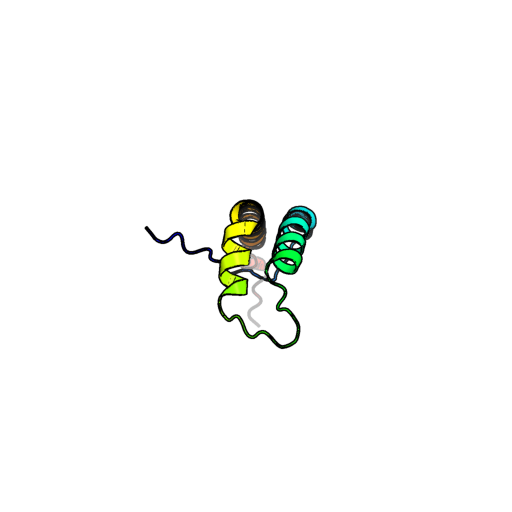 . VAL A 1 83 ? 21.280 -32.642 -23.967 1.00 70.50 83 VAL A N 1
ATOM 670 C CA . VAL A 1 83 ? 21.854 -33.991 -23.871 1.00 70.50 83 VAL A CA 1
ATOM 671 C C . VAL A 1 83 ? 20.716 -35.018 -23.873 1.00 70.50 83 VAL A C 1
ATOM 673 O O . VAL A 1 83 ? 19.813 -34.963 -23.036 1.00 70.50 83 VAL A O 1
ATOM 676 N N . ARG A 1 84 ? 20.732 -35.922 -24.853 1.00 65.81 84 ARG A N 1
ATOM 677 C CA . ARG A 1 84 ? 20.009 -37.196 -24.821 1.00 65.81 84 ARG A CA 1
ATOM 678 C C . ARG A 1 84 ? 21.066 -38.277 -24.629 1.00 65.81 84 ARG A C 1
ATOM 680 O O . ARG A 1 84 ? 21.664 -38.695 -25.614 1.00 65.81 84 ARG A O 1
ATOM 687 N N . GLU A 1 85 ? 21.271 -38.686 -23.385 1.00 56.47 85 GLU A N 1
ATOM 688 C CA . GLU A 1 85 ? 21.927 -39.941 -23.001 1.00 56.47 85 GLU A CA 1
ATOM 689 C C . GLU A 1 85 ? 21.129 -40.573 -21.862 1.00 56.47 85 GLU A C 1
ATOM 691 O O . GLU A 1 85 ? 20.722 -39.818 -20.946 1.00 56.47 85 GLU A O 1
#

Radius of gyration: 19.4 Å; Cα contacts (8 Å, |Δi|>4): 58; chains: 1; bounding box: 43×47×51 Å